Protein AF-A0AAV9XDP7-F1 (afdb_monomer_lite)

Secondary structure (DSSP, 8-state):
------S--------EEEEE-SS-EEEEETTEEEEEE-SS---S-------------TTTT--S-SS-----------------HHHHHHHHHHHHHT--------PPPS--

Foldseek 3Di:
DPDPPDPDDDDPPWDWDWDADPAWIWIDTPLHTDDIDGPPGDDDDDDDDDDDDAPCDCVPRVDDDPDDDDDDDPDDDDDDPDPDPVVVVVVVVCVVVVPPPDPDPPPPPPHD

Structure (mmCIF, N/CA/C/O backbone):
data_AF-A0AAV9XDP7-F1
#
_entry.id   AF-A0AAV9XDP7-F1
#
loop_
_atom_site.group_PDB
_atom_site.id
_atom_site.type_symbol
_atom_site.label_atom_id
_atom_site.label_alt_id
_atom_site.label_comp_id
_atom_site.label_asym_id
_atom_site.label_entity_id
_atom_site.label_seq_id
_atom_site.pdbx_PDB_ins_code
_atom_site.Cartn_x
_atom_site.Cartn_y
_atom_site.Cartn_z
_atom_site.occupancy
_atom_site.B_iso_or_equiv
_atom_site.auth_seq_id
_atom_site.auth_comp_id
_atom_site.auth_asym_id
_atom_site.auth_atom_id
_atom_site.pdbx_PDB_model_num
ATOM 1 N N . MET A 1 1 ? 25.929 -25.929 -5.403 1.00 34.28 1 MET A N 1
ATOM 2 C CA . MET A 1 1 ? 26.406 -24.902 -4.448 1.00 34.28 1 MET A CA 1
ATOM 3 C C .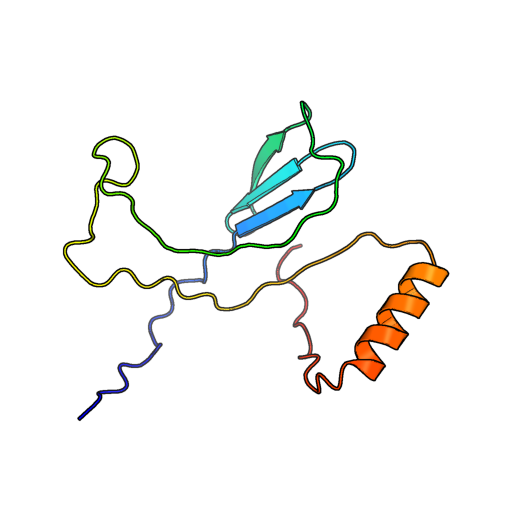 MET A 1 1 ? 25.539 -23.660 -4.583 1.00 34.28 1 MET A C 1
ATOM 5 O O . MET A 1 1 ? 25.816 -22.816 -5.425 1.00 34.28 1 MET A O 1
ATOM 9 N N . LEU A 1 2 ? 24.473 -23.561 -3.792 1.00 33.91 2 LEU A N 1
ATOM 10 C CA . LEU A 1 2 ? 23.707 -22.323 -3.657 1.00 33.91 2 LEU A CA 1
ATOM 11 C C . LEU A 1 2 ? 24.490 -21.432 -2.688 1.00 33.91 2 LEU A C 1
ATOM 13 O O . LEU A 1 2 ? 24.575 -21.736 -1.500 1.00 33.91 2 LEU A O 1
ATOM 17 N N . ARG A 1 3 ? 25.161 -20.392 -3.194 1.00 42.81 3 ARG A N 1
ATOM 18 C CA . ARG A 1 3 ? 25.808 -19.413 -2.315 1.00 42.81 3 ARG A CA 1
ATOM 19 C C . ARG A 1 3 ? 24.721 -18.536 -1.706 1.00 42.81 3 ARG A C 1
ATOM 21 O O . ARG A 1 3 ? 24.140 -17.710 -2.404 1.00 42.81 3 ARG A O 1
ATOM 28 N N . ASN A 1 4 ? 24.514 -18.711 -0.403 1.00 44.09 4 ASN A N 1
ATOM 29 C CA . ASN A 1 4 ? 23.957 -17.714 0.506 1.00 44.09 4 ASN A CA 1
ATOM 30 C C . ASN A 1 4 ? 24.750 -16.411 0.341 1.00 44.09 4 ASN A C 1
ATOM 32 O O . ASN A 1 4 ? 25.776 -16.200 0.990 1.00 44.09 4 ASN A O 1
ATOM 36 N N . ARG A 1 5 ? 24.312 -15.544 -0.573 1.00 46.81 5 ARG A N 1
ATOM 37 C CA . ARG A 1 5 ? 24.834 -14.186 -0.673 1.00 46.81 5 ARG A CA 1
ATOM 38 C C . ARG A 1 5 ? 24.046 -13.346 0.326 1.00 46.81 5 ARG A C 1
ATOM 40 O O . ARG A 1 5 ? 22.987 -12.827 0.014 1.00 46.81 5 ARG A O 1
ATOM 47 N N . GLN A 1 6 ? 24.545 -13.384 1.558 1.00 40.81 6 GLN A N 1
ATOM 48 C CA . GLN A 1 6 ? 24.503 -12.325 2.564 1.00 40.81 6 GLN A CA 1
ATOM 49 C C . GLN A 1 6 ? 23.566 -11.158 2.207 1.00 40.81 6 GLN A C 1
ATOM 51 O O . GLN A 1 6 ? 23.897 -10.312 1.378 1.00 40.81 6 GLN A O 1
ATOM 56 N N . LEU A 1 7 ? 22.416 -11.109 2.883 1.00 47.62 7 LEU A N 1
ATOM 57 C CA . LEU A 1 7 ? 21.548 -9.935 3.017 1.00 47.62 7 LEU A CA 1
ATOM 58 C C . LEU A 1 7 ? 22.239 -8.849 3.868 1.00 47.62 7 LEU A C 1
ATOM 60 O O . LEU A 1 7 ? 21.677 -8.361 4.843 1.00 47.62 7 LEU A O 1
ATOM 64 N N . GLU A 1 8 ? 23.478 -8.492 3.538 1.00 49.94 8 GLU A N 1
ATOM 65 C CA . GLU A 1 8 ? 24.233 -7.471 4.257 1.00 49.94 8 GLU A CA 1
ATOM 66 C C . GLU A 1 8 ? 24.794 -6.443 3.280 1.00 49.94 8 GLU A C 1
ATOM 68 O O . GLU A 1 8 ? 25.871 -6.579 2.706 1.00 49.94 8 GLU A O 1
ATOM 73 N N . SER A 1 9 ? 24.025 -5.374 3.116 1.00 42.78 9 SER A N 1
ATOM 74 C CA . SER A 1 9 ? 24.543 -4.034 2.882 1.00 42.78 9 SER A CA 1
ATOM 75 C C . SER A 1 9 ? 23.491 -3.056 3.393 1.00 42.78 9 SER A C 1
ATOM 77 O O . SER A 1 9 ? 22.358 -3.024 2.917 1.00 42.78 9 SER A O 1
ATOM 79 N N . HIS A 1 10 ? 23.857 -2.338 4.449 1.00 46.44 10 HIS A N 1
ATOM 80 C CA . HIS A 1 10 ? 23.083 -1.293 5.104 1.00 46.44 10 HIS A CA 1
ATOM 81 C C . HIS A 1 10 ? 22.781 -0.133 4.135 1.00 46.44 10 HIS A C 1
ATOM 83 O O . HIS A 1 10 ? 23.430 0.909 4.175 1.00 46.44 10 HIS A O 1
ATOM 89 N N . SER A 1 11 ? 21.767 -0.273 3.287 1.00 50.78 11 SER A N 1
ATOM 90 C CA . SER A 1 11 ? 20.965 0.886 2.894 1.00 50.78 11 SER A CA 1
ATOM 91 C C . SER A 1 11 ? 19.901 1.088 3.976 1.00 50.78 11 SER A C 1
ATOM 93 O O . SER A 1 11 ? 19.327 0.088 4.426 1.00 50.78 11 SER A O 1
ATOM 95 N N . PRO A 1 12 ? 19.634 2.321 4.450 1.00 60.00 12 PRO A N 1
ATOM 96 C CA . PRO A 1 12 ? 18.453 2.540 5.273 1.00 60.00 12 PRO A CA 1
ATOM 97 C C . PRO A 1 12 ? 17.260 1.993 4.489 1.00 60.00 12 PRO A C 1
ATOM 99 O O . PRO A 1 12 ? 17.106 2.279 3.302 1.00 60.00 12 PRO A O 1
ATOM 102 N N . ALA A 1 13 ? 16.486 1.110 5.118 1.00 67.44 13 ALA A N 1
ATOM 103 C CA . ALA A 1 13 ? 15.276 0.606 4.497 1.00 67.44 13 ALA A CA 1
ATOM 104 C C . ALA A 1 13 ? 14.381 1.818 4.221 1.00 67.44 13 ALA A C 1
ATOM 106 O O . ALA A 1 13 ? 13.950 2.468 5.171 1.00 67.44 13 ALA A O 1
ATOM 107 N N . CYS A 1 14 ? 14.163 2.125 2.940 1.00 81.88 14 CYS A N 1
ATOM 108 C CA . CYS A 1 14 ? 13.215 3.150 2.530 1.00 81.88 14 CYS A CA 1
ATOM 109 C C . CYS A 1 14 ? 11.836 2.740 3.048 1.00 81.88 14 CYS A C 1
ATOM 111 O O . CYS A 1 14 ? 11.382 1.617 2.797 1.00 81.88 14 CYS A O 1
ATOM 113 N N . SER A 1 15 ? 11.205 3.617 3.819 1.00 88.31 15 SER A N 1
ATOM 114 C CA . SER A 1 15 ? 9.865 3.391 4.349 1.00 88.31 15 SER A CA 1
ATOM 115 C C . SER A 1 15 ? 8.845 4.146 3.512 1.00 88.31 15 SER A C 1
ATOM 117 O O . SER A 1 15 ? 8.944 5.355 3.305 1.00 88.31 15 SER A O 1
ATOM 119 N N . LEU A 1 16 ? 7.852 3.407 3.030 1.00 91.62 16 LEU A N 1
ATOM 120 C CA . LEU A 1 16 ? 6.700 3.946 2.327 1.00 91.62 16 LEU A CA 1
ATOM 121 C C . LEU A 1 16 ? 5.485 3.735 3.217 1.00 91.62 16 LEU A C 1
ATOM 123 O O . LEU A 1 16 ? 5.190 2.608 3.616 1.00 91.62 16 LEU A O 1
ATOM 127 N N . ARG A 1 17 ? 4.792 4.824 3.532 1.00 93.00 17 ARG A N 1
ATOM 128 C CA . ARG A 1 17 ? 3.573 4.803 4.341 1.00 93.00 17 ARG A CA 1
ATOM 129 C C . ARG A 1 17 ? 2.495 5.607 3.639 1.00 93.00 17 ARG A C 1
ATOM 131 O O . ARG A 1 17 ? 2.777 6.645 3.040 1.00 93.00 17 ARG A O 1
ATOM 138 N N . PHE A 1 18 ? 1.261 5.142 3.758 1.00 93.62 18 PHE A N 1
ATOM 139 C CA . PHE A 1 18 ? 0.093 5.954 3.475 1.00 93.62 18 PHE A CA 1
ATOM 140 C C . PHE A 1 18 ? -0.868 5.901 4.661 1.00 93.62 18 PHE A C 1
ATOM 142 O O . PHE A 1 18 ? -1.078 4.838 5.242 1.00 93.62 18 PHE A O 1
ATOM 149 N N . ASP A 1 19 ? -1.440 7.050 4.996 1.00 93.50 19 ASP A N 1
ATOM 150 C CA . ASP A 1 19 ? -2.535 7.170 5.951 1.00 93.50 19 ASP A CA 1
ATOM 151 C C . ASP A 1 19 ? -3.818 7.384 5.164 1.00 93.50 19 ASP A C 1
ATOM 153 O O . ASP A 1 19 ? -3.863 8.254 4.295 1.00 93.50 19 ASP A O 1
ATOM 157 N N . TRP A 1 20 ? -4.849 6.600 5.463 1.00 92.75 20 TRP A N 1
ATOM 158 C CA . TRP A 1 20 ? -6.153 6.686 4.815 1.00 92.75 20 TRP A CA 1
ATOM 159 C C . TRP A 1 20 ? -7.236 6.933 5.864 1.00 92.75 20 TRP A C 1
ATOM 161 O O . TRP A 1 20 ? -7.420 6.136 6.784 1.00 92.75 20 TRP A O 1
ATOM 171 N N . SER A 1 21 ? -7.938 8.056 5.717 1.00 91.31 21 SER A N 1
ATOM 172 C CA . SER A 1 21 ? -9.115 8.418 6.503 1.00 91.31 21 SER A CA 1
ATOM 173 C C . SER A 1 21 ? -10.291 8.789 5.595 1.00 91.31 21 SER A C 1
ATOM 175 O O . SER A 1 21 ? -10.175 8.854 4.371 1.00 91.31 21 SER A O 1
ATOM 177 N N . ASP A 1 22 ? -11.429 9.085 6.217 1.00 91.25 22 ASP A N 1
ATOM 178 C CA . ASP A 1 22 ? -12.631 9.633 5.575 1.00 91.25 22 ASP A CA 1
ATOM 179 C C . ASP A 1 22 ? -12.420 10.987 4.871 1.00 91.25 22 ASP A C 1
ATOM 181 O O . ASP A 1 22 ? -13.214 11.394 4.026 1.00 91.25 22 ASP A O 1
ATOM 185 N N . SER A 1 23 ? -11.350 11.691 5.227 1.00 94.25 23 SER A N 1
ATOM 186 C CA . SER A 1 23 ? -11.115 13.095 4.898 1.00 94.25 23 SER A CA 1
ATOM 187 C C . SER A 1 23 ? -9.891 13.298 4.017 1.00 94.25 23 SER A C 1
ATOM 189 O O . SER A 1 23 ? -9.814 14.303 3.305 1.00 94.25 23 SER A O 1
ATOM 191 N N . ASN A 1 24 ? -8.919 12.382 4.049 1.00 95.06 24 ASN A N 1
ATOM 192 C CA . ASN A 1 24 ? -7.751 12.442 3.181 1.00 95.06 24 ASN A CA 1
ATOM 193 C C . ASN A 1 24 ? -7.019 11.100 3.048 1.00 95.06 24 ASN A C 1
ATOM 195 O O . ASN A 1 24 ? -7.155 10.199 3.872 1.00 95.06 24 ASN A O 1
ATOM 199 N N . VAL A 1 25 ? -6.180 11.024 2.014 1.00 95.50 25 VAL A N 1
ATOM 200 C CA . VAL A 1 25 ? -5.077 10.063 1.929 1.00 95.50 25 VAL A CA 1
ATOM 201 C C . VAL A 1 25 ? -3.763 10.835 1.889 1.00 95.50 25 VAL A C 1
ATOM 203 O O . VAL A 1 25 ? -3.590 11.695 1.021 1.00 95.50 25 VAL A O 1
ATOM 206 N N . LYS A 1 26 ? -2.840 10.536 2.806 1.00 95.31 26 LYS A N 1
ATOM 207 C CA . LYS A 1 26 ? -1.509 11.163 2.892 1.00 95.31 26 LYS A CA 1
ATOM 208 C C . LYS A 1 26 ? -0.422 10.135 2.669 1.00 95.31 26 LYS A C 1
ATOM 210 O O . LYS A 1 26 ? -0.482 9.057 3.246 1.00 95.31 26 LYS A O 1
ATOM 215 N N . TYR A 1 27 ? 0.585 10.491 1.887 1.00 94.75 27 TYR A N 1
ATOM 216 C CA . TYR A 1 27 ? 1.732 9.637 1.606 1.00 94.75 27 TYR A CA 1
ATOM 217 C C . TYR A 1 27 ? 2.989 10.175 2.278 1.00 94.75 27 TYR A C 1
ATOM 219 O O . TYR A 1 27 ? 3.173 11.389 2.410 1.00 94.75 27 TYR A O 1
ATOM 227 N N . TYR A 1 28 ? 3.862 9.253 2.668 1.00 92.19 28 TYR A N 1
ATOM 228 C CA . TYR A 1 28 ? 5.121 9.538 3.336 1.00 92.19 28 TYR A CA 1
ATOM 229 C C . TYR A 1 28 ? 6.233 8.693 2.725 1.00 92.19 28 TYR A C 1
ATOM 231 O O . TYR A 1 28 ? 6.039 7.505 2.445 1.00 92.19 28 TYR A O 1
ATOM 239 N N . VAL A 1 29 ? 7.400 9.308 2.562 1.00 91.00 29 VAL A N 1
ATOM 240 C CA . VAL A 1 29 ? 8.650 8.628 2.213 1.00 91.00 29 VAL A CA 1
ATOM 241 C C . VAL A 1 29 ? 9.633 8.926 3.330 1.00 91.00 29 VAL A C 1
ATOM 243 O O . VAL A 1 29 ? 9.882 10.091 3.633 1.00 91.00 29 VAL A O 1
ATOM 246 N N . ASP A 1 30 ? 10.134 7.885 3.988 1.00 89.88 30 ASP A N 1
ATOM 247 C CA . ASP A 1 30 ? 11.064 8.022 5.116 1.00 89.88 30 ASP A CA 1
ATOM 248 C C . ASP A 1 30 ? 10.532 8.921 6.242 1.00 89.88 30 ASP A C 1
ATOM 250 O O . ASP A 1 30 ? 11.255 9.706 6.848 1.00 89.88 30 ASP A O 1
ATOM 254 N N . GLY A 1 31 ? 9.226 8.808 6.507 1.00 85.44 31 GLY A N 1
ATOM 255 C CA . GLY A 1 31 ? 8.512 9.600 7.513 1.00 85.44 31 GLY A CA 1
ATOM 256 C C . GLY A 1 31 ? 8.196 11.039 7.088 1.00 85.44 31 GLY A C 1
ATOM 257 O O . GLY A 1 31 ? 7.403 11.705 7.749 1.00 85.44 31 GLY A O 1
ATOM 258 N N . VAL A 1 32 ? 8.739 11.517 5.967 1.00 88.44 32 VAL A N 1
ATOM 259 C CA . VAL A 1 32 ? 8.492 12.872 5.460 1.00 88.44 32 VAL A CA 1
ATOM 260 C C . VAL A 1 32 ? 7.242 12.878 4.585 1.00 88.44 32 VAL A C 1
ATOM 262 O O . VAL A 1 32 ? 7.132 12.104 3.633 1.00 88.44 32 VAL A O 1
ATOM 265 N N . GLY A 1 33 ? 6.291 13.760 4.905 1.00 86.88 33 GLY A N 1
ATOM 266 C CA . GLY A 1 33 ? 5.062 13.922 4.128 1.00 86.88 33 GLY A CA 1
ATOM 267 C C . GLY A 1 33 ? 5.360 14.371 2.698 1.00 86.88 33 GLY A C 1
ATOM 268 O O . GLY A 1 33 ? 6.046 15.373 2.497 1.00 86.88 33 GLY A O 1
ATOM 269 N N . SER A 1 34 ? 4.845 13.632 1.714 1.00 83.19 34 SER A N 1
ATOM 270 C CA . SER A 1 34 ? 5.115 13.877 0.293 1.00 83.19 34 SER A CA 1
ATOM 271 C C . SER A 1 34 ? 3.930 14.510 -0.436 1.00 83.19 34 SER A C 1
ATOM 273 O O . SER A 1 34 ? 4.092 15.522 -1.114 1.00 83.19 34 SER A O 1
ATOM 275 N N . ILE A 1 35 ? 2.728 13.942 -0.298 1.00 91.31 35 ILE A N 1
ATOM 276 C CA . ILE A 1 35 ? 1.521 14.402 -0.999 1.00 91.31 35 ILE A CA 1
ATOM 277 C C . ILE A 1 35 ? 0.246 14.005 -0.244 1.00 91.31 35 ILE A C 1
ATOM 279 O O . ILE A 1 35 ? 0.215 12.992 0.455 1.00 91.31 35 ILE A O 1
ATOM 283 N N . SER A 1 36 ? -0.812 14.810 -0.389 1.00 95.19 36 SER A N 1
ATOM 284 C CA . SER A 1 36 ? -2.126 14.588 0.224 1.00 95.19 36 SER A CA 1
ATOM 285 C C . SER A 1 36 ? -3.243 14.731 -0.808 1.00 95.19 36 SER A C 1
ATOM 287 O O . SER A 1 36 ? -3.255 15.690 -1.580 1.00 95.19 36 SER A O 1
ATOM 289 N N . TYR A 1 37 ? -4.223 13.831 -0.758 1.00 96.56 37 TYR A N 1
ATOM 290 C CA . TYR A 1 37 ? -5.425 13.857 -1.593 1.00 96.56 37 TYR A CA 1
ATOM 291 C C . TYR A 1 37 ? -6.681 13.973 -0.734 1.00 96.56 37 TYR A C 1
ATOM 293 O O . TYR A 1 37 ? -6.763 13.362 0.326 1.00 96.56 37 TYR A O 1
ATOM 301 N N . THR A 1 38 ? -7.661 14.748 -1.201 1.00 97.25 38 THR A N 1
ATOM 302 C CA . THR A 1 38 ? -8.940 15.005 -0.503 1.00 97.25 38 THR A CA 1
ATOM 303 C C . THR A 1 38 ? -10.168 14.785 -1.390 1.00 97.25 38 THR A C 1
ATOM 305 O O . THR A 1 38 ? -11.295 15.022 -0.968 1.00 97.25 38 THR A O 1
ATOM 308 N N . LYS A 1 39 ? -9.976 14.352 -2.641 1.00 96.56 39 LYS A N 1
ATOM 309 C CA . LYS A 1 39 ? -11.048 14.125 -3.621 1.00 96.56 39 LYS A CA 1
ATOM 310 C C . LYS A 1 39 ? -11.077 12.659 -4.032 1.00 96.56 39 LYS A C 1
ATOM 312 O O . LYS A 1 39 ? -10.018 12.052 -4.151 1.00 96.56 39 LYS A O 1
ATOM 317 N N . ASN A 1 40 ? -12.277 12.138 -4.305 1.00 94.94 40 ASN A N 1
ATOM 318 C CA . ASN A 1 40 ? -12.512 10.758 -4.752 1.00 94.94 40 ASN A CA 1
ATOM 319 C C . ASN A 1 40 ? -11.862 9.710 -3.831 1.00 94.94 40 ASN A C 1
ATOM 321 O O . ASN A 1 40 ? -11.211 8.778 -4.298 1.00 94.94 40 ASN A O 1
ATOM 325 N N . LEU A 1 41 ? -12.004 9.900 -2.517 1.00 95.38 41 LEU A N 1
ATOM 326 C CA . LEU A 1 41 ? -11.426 8.999 -1.526 1.00 95.38 41 LEU A CA 1
ATOM 327 C C . LEU A 1 41 ? -12.132 7.634 -1.575 1.00 95.38 41 LEU A C 1
ATOM 329 O O . LEU A 1 41 ? -13.364 7.601 -1.654 1.00 95.38 41 LEU A O 1
ATOM 333 N N . PRO A 1 42 ? -11.391 6.513 -1.513 1.00 91.88 42 PRO A N 1
ATOM 334 C CA . PRO A 1 42 ? -11.995 5.195 -1.368 1.00 91.88 42 PRO A CA 1
ATOM 335 C C . PRO A 1 42 ? -12.817 5.109 -0.076 1.00 91.88 42 PRO A C 1
ATOM 337 O O . PRO A 1 42 ? -12.410 5.641 0.956 1.00 91.88 42 PRO A O 1
ATOM 340 N N . THR A 1 43 ? -13.955 4.416 -0.129 1.00 91.06 43 THR A N 1
ATOM 341 C CA . THR A 1 43 ? -14.862 4.222 1.021 1.00 91.06 43 THR A CA 1
ATOM 342 C C . THR A 1 43 ? -15.051 2.756 1.407 1.00 91.06 43 THR A C 1
ATOM 344 O O . THR A 1 43 ? -15.528 2.468 2.500 1.00 91.06 43 THR A O 1
ATOM 347 N N . ALA A 1 44 ? -14.682 1.821 0.530 1.00 90.75 44 ALA A N 1
ATOM 348 C CA . ALA A 1 44 ? -14.813 0.390 0.769 1.00 90.75 44 ALA A CA 1
ATOM 349 C C . ALA A 1 44 ? -13.490 -0.208 1.256 1.00 90.75 44 ALA A C 1
ATOM 351 O O . ALA A 1 44 ? -12.430 0.112 0.719 1.00 90.75 44 ALA A O 1
ATOM 352 N N . ALA A 1 45 ? -13.562 -1.112 2.236 1.00 85.12 45 ALA A N 1
ATOM 353 C CA . ALA A 1 45 ? -12.413 -1.891 2.684 1.00 85.12 45 ALA A CA 1
ATOM 354 C C . ALA A 1 45 ? -11.855 -2.775 1.552 1.00 85.12 45 ALA A C 1
ATOM 356 O O . ALA A 1 45 ? -12.593 -3.224 0.673 1.00 85.12 45 ALA A O 1
ATOM 357 N N . GLY A 1 46 ? -10.550 -3.051 1.594 1.00 86.25 46 GLY A N 1
ATOM 358 C CA . GLY A 1 46 ? -9.860 -3.855 0.587 1.00 86.25 46 GLY A CA 1
ATOM 359 C C . GLY A 1 46 ? -8.690 -4.646 1.163 1.00 86.25 46 GLY A C 1
ATOM 360 O O . GLY A 1 46 ? -8.328 -4.501 2.330 1.00 86.25 46 GLY A O 1
ATOM 361 N N . SER A 1 47 ? -8.101 -5.503 0.333 1.00 87.88 47 SER A N 1
ATOM 362 C CA . SER A 1 47 ? -6.912 -6.283 0.685 1.00 87.88 47 SER A CA 1
ATOM 363 C C . SER A 1 47 ? -5.630 -5.522 0.348 1.00 87.88 47 SER A C 1
ATOM 365 O O . SER A 1 47 ? -5.578 -4.783 -0.634 1.00 87.88 47 SER A O 1
ATOM 367 N N . ILE A 1 48 ? -4.569 -5.753 1.124 1.00 88.00 48 ILE A N 1
ATOM 368 C CA . ILE A 1 48 ? -3.228 -5.274 0.774 1.00 88.00 48 ILE A CA 1
ATOM 369 C C . ILE A 1 48 ? -2.596 -6.228 -0.236 1.00 88.00 48 ILE A C 1
ATOM 371 O O . ILE A 1 48 ? -2.531 -7.435 -0.009 1.00 88.00 48 ILE A O 1
ATOM 375 N N . LEU A 1 49 ? -2.101 -5.666 -1.337 1.00 93.12 49 LEU A N 1
ATOM 376 C CA . LEU A 1 49 ? -1.379 -6.376 -2.385 1.00 93.12 49 LEU A CA 1
ATOM 377 C C . LEU A 1 49 ? 0.009 -5.750 -2.545 1.00 93.12 49 LEU A C 1
ATOM 379 O O . LEU A 1 49 ? 0.126 -4.545 -2.749 1.00 93.12 49 LEU A O 1
ATOM 383 N N . ILE A 1 50 ? 1.053 -6.576 -2.498 1.00 92.94 50 ILE A N 1
ATOM 384 C CA . ILE A 1 50 ? 2.425 -6.176 -2.821 1.00 92.94 50 ILE A CA 1
ATOM 385 C C . ILE A 1 50 ? 2.910 -7.099 -3.932 1.00 92.94 50 ILE A C 1
ATOM 387 O O . ILE A 1 50 ? 2.907 -8.320 -3.773 1.00 92.94 50 ILE A O 1
ATOM 391 N N . ASN A 1 51 ? 3.302 -6.529 -5.068 1.00 92.75 51 ASN A N 1
ATOM 392 C CA . ASN A 1 51 ? 3.766 -7.285 -6.223 1.00 92.75 51 ASN A CA 1
ATOM 393 C C . ASN A 1 51 ? 4.959 -6.601 -6.906 1.00 92.75 51 ASN A C 1
ATOM 395 O O . ASN A 1 51 ? 5.227 -5.419 -6.709 1.00 92.75 51 ASN A O 1
ATOM 399 N N . ASN A 1 52 ? 5.687 -7.379 -7.704 1.00 90.56 52 ASN A N 1
ATOM 400 C CA . ASN A 1 52 ? 6.743 -6.905 -8.592 1.00 90.56 52 ASN A CA 1
ATOM 401 C C . ASN A 1 52 ? 6.537 -7.593 -9.942 1.00 90.56 52 ASN A C 1
ATOM 403 O O . ASN A 1 52 ? 6.672 -8.812 -10.039 1.00 90.56 52 ASN A O 1
ATOM 407 N N . TRP A 1 53 ? 6.133 -6.836 -10.956 1.00 89.38 53 TRP A N 1
ATOM 408 C CA . TRP A 1 53 ? 5.815 -7.358 -12.283 1.00 89.38 53 TRP A CA 1
ATOM 409 C C . TRP A 1 53 ? 6.157 -6.323 -13.353 1.00 89.38 53 TRP A C 1
ATOM 411 O O . TRP A 1 53 ? 6.298 -5.134 -13.079 1.00 89.38 53 TRP A O 1
ATOM 421 N N . SER A 1 54 ? 6.279 -6.789 -14.590 1.00 88.38 54 SER A N 1
ATOM 422 C CA . SER A 1 54 ? 6.431 -5.952 -15.774 1.00 88.38 54 SER A CA 1
ATOM 423 C C . SER A 1 54 ? 5.571 -6.543 -16.887 1.00 88.38 54 SER A C 1
ATOM 425 O O . SER A 1 54 ? 5.486 -7.763 -17.016 1.00 88.38 54 SER A O 1
ATOM 427 N N . ASN A 1 55 ? 4.907 -5.689 -17.664 1.00 89.00 55 ASN A N 1
ATOM 428 C CA . ASN A 1 55 ? 4.132 -6.079 -18.846 1.00 89.00 55 ASN A CA 1
ATOM 429 C C . ASN A 1 55 ? 4.870 -5.828 -20.169 1.00 89.00 55 ASN A C 1
ATOM 431 O O . ASN A 1 55 ? 4.290 -6.077 -21.220 1.00 89.00 55 ASN A O 1
ATOM 435 N N . GLY A 1 56 ? 6.114 -5.335 -20.149 1.00 85.69 56 GLY A N 1
ATOM 436 C CA . GLY A 1 56 ? 6.884 -5.119 -21.380 1.00 85.69 56 GLY A CA 1
ATOM 437 C C . GLY A 1 56 ? 6.594 -3.811 -22.123 1.00 85.69 56 GLY A C 1
ATOM 438 O O . GLY A 1 56 ? 7.297 -3.506 -23.080 1.00 85.69 56 GLY A O 1
ATOM 439 N N . ASP A 1 57 ? 5.595 -3.025 -21.709 1.00 90.19 57 ASP A N 1
ATOM 440 C CA . ASP A 1 57 ? 5.224 -1.789 -22.409 1.00 90.19 57 ASP A CA 1
ATOM 441 C C . ASP A 1 57 ? 6.287 -0.696 -22.235 1.00 90.19 57 ASP A C 1
ATOM 443 O O . ASP A 1 57 ? 6.583 -0.295 -21.110 1.00 90.19 57 ASP A O 1
ATOM 447 N N . ILE A 1 58 ? 6.831 -0.183 -23.342 1.00 88.69 58 ILE A N 1
ATOM 448 C CA . ILE A 1 58 ? 7.981 0.738 -23.347 1.00 88.69 58 ILE A CA 1
ATOM 449 C C . ILE A 1 58 ? 7.721 2.095 -22.676 1.00 88.69 58 ILE A C 1
ATOM 451 O O . ILE A 1 58 ? 8.679 2.766 -22.297 1.00 88.69 58 ILE A O 1
ATOM 455 N N . TYR A 1 59 ? 6.460 2.501 -22.524 1.00 91.06 59 TYR A N 1
ATOM 456 C CA . TYR A 1 59 ? 6.072 3.768 -21.899 1.00 91.06 59 TYR A CA 1
ATOM 457 C C . TYR A 1 59 ? 5.577 3.592 -20.461 1.00 91.06 59 TYR A C 1
ATOM 459 O O . TYR A 1 59 ? 5.294 4.584 -19.788 1.00 91.06 59 TYR A O 1
ATOM 467 N N . TRP A 1 60 ? 5.488 2.348 -19.982 1.00 87.44 60 TRP A N 1
ATOM 468 C CA . TRP A 1 60 ? 5.015 2.026 -18.640 1.00 87.44 60 TRP A CA 1
ATOM 469 C C . TRP A 1 60 ? 6.027 1.212 -17.831 1.00 87.44 60 TRP A C 1
ATOM 471 O O . TRP A 1 60 ? 6.633 1.736 -16.901 1.00 87.44 60 TRP A O 1
ATOM 481 N N . SER A 1 61 ? 6.218 -0.071 -18.164 1.00 87.75 61 SER A N 1
ATOM 482 C CA . SER A 1 61 ? 7.076 -0.982 -17.382 1.00 87.75 61 SER A CA 1
ATOM 483 C C . SER A 1 61 ? 8.354 -1.427 -18.098 1.00 87.75 61 SER A C 1
ATOM 485 O O . SER A 1 61 ? 9.172 -2.119 -17.491 1.00 87.75 61 SER A O 1
ATOM 487 N N . ALA A 1 62 ? 8.498 -1.065 -19.375 1.00 84.00 62 ALA A N 1
ATOM 488 C CA . ALA A 1 62 ? 9.655 -1.218 -20.259 1.00 84.00 62 ALA A CA 1
ATOM 489 C C . ALA A 1 62 ? 10.327 -2.604 -20.265 1.00 84.00 62 ALA A C 1
ATOM 491 O O . ALA A 1 62 ? 11.536 -2.713 -20.443 1.00 84.00 62 ALA A O 1
ATOM 492 N N . GLY A 1 63 ? 9.555 -3.659 -20.011 1.00 71.94 63 GLY A N 1
ATOM 493 C CA . GLY A 1 63 ? 10.084 -4.978 -19.661 1.00 71.94 63 GLY A CA 1
ATOM 494 C C . GLY A 1 63 ? 10.822 -5.762 -20.751 1.00 71.94 63 GLY A C 1
ATOM 495 O O . GLY A 1 63 ? 11.010 -5.283 -21.865 1.00 71.94 63 GLY A O 1
ATOM 496 N N . PRO A 1 64 ? 11.141 -7.038 -20.447 1.00 79.44 64 PRO A N 1
ATOM 497 C CA . PRO A 1 64 ? 11.401 -7.560 -19.104 1.00 79.44 64 PRO A CA 1
ATOM 498 C C . PRO A 1 64 ? 12.781 -7.09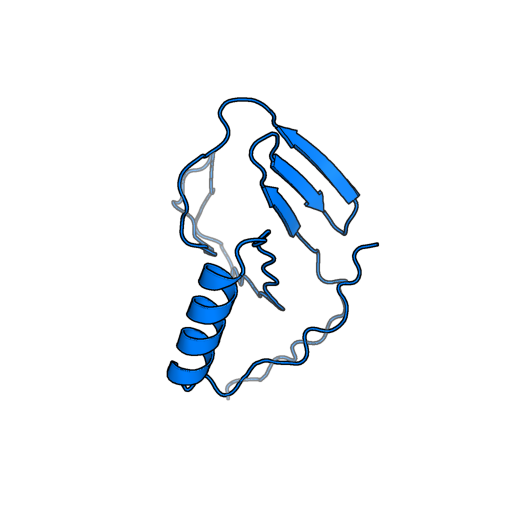7 -18.588 1.00 79.44 64 PRO A C 1
ATOM 500 O O . PRO A 1 64 ? 13.642 -6.713 -19.382 1.00 79.44 64 PRO A O 1
ATOM 503 N N . PRO A 1 65 ? 13.033 -7.145 -17.266 1.00 83.69 65 PRO A N 1
ATOM 504 C CA . PRO A 1 65 ? 14.344 -6.821 -16.713 1.00 83.69 65 PRO A CA 1
ATOM 505 C C . PRO A 1 65 ? 15.454 -7.655 -17.372 1.00 83.69 65 PRO A C 1
ATOM 507 O O . PRO A 1 65 ? 15.357 -8.877 -17.444 1.00 83.69 65 PRO A O 1
ATOM 510 N N . LEU A 1 66 ? 16.545 -7.011 -17.801 1.00 88.25 66 LEU A N 1
ATOM 511 C CA . LEU A 1 66 ? 17.721 -7.705 -18.361 1.00 88.25 66 LEU A CA 1
ATOM 512 C C . LEU A 1 66 ? 18.527 -8.484 -17.300 1.00 88.25 66 LEU A C 1
ATOM 514 O O . LEU A 1 66 ? 19.495 -9.169 -17.626 1.00 88.25 66 LEU A O 1
ATOM 518 N N . LYS A 1 67 ? 18.179 -8.310 -16.022 1.00 89.06 67 LYS A N 1
ATOM 519 C CA . LYS A 1 67 ? 18.811 -8.898 -14.835 1.00 89.06 67 LYS A CA 1
ATOM 520 C C . LYS A 1 67 ? 17.743 -9.139 -13.771 1.00 89.06 67 LYS A C 1
ATOM 522 O O . LYS A 1 67 ? 16.652 -8.583 -13.868 1.00 89.06 67 LYS A O 1
ATOM 527 N N . ASP A 1 68 ? 18.085 -9.893 -12.732 1.00 88.44 68 ASP A N 1
ATOM 528 C CA . ASP A 1 68 ? 17.191 -10.157 -11.604 1.00 88.44 68 ASP A CA 1
ATOM 529 C C . ASP A 1 68 ? 16.607 -8.863 -11.012 1.00 88.44 68 ASP A C 1
ATOM 531 O O . ASP A 1 68 ? 17.334 -7.946 -10.625 1.00 88.44 68 ASP A O 1
ATOM 535 N N . SER A 1 69 ? 15.277 -8.820 -10.923 1.00 88.06 69 SER A N 1
ATOM 536 C CA . SER A 1 69 ? 14.512 -7.765 -10.256 1.00 88.06 69 SER A CA 1
ATOM 537 C C . SER A 1 69 ? 13.897 -8.347 -8.987 1.00 88.06 69 SER A C 1
ATOM 539 O O . SER A 1 69 ? 12.887 -9.051 -9.037 1.00 88.06 69 SER A O 1
ATOM 541 N N . ILE A 1 70 ? 14.540 -8.103 -7.845 1.00 89.12 70 ILE A N 1
ATOM 542 C CA . ILE A 1 70 ? 14.122 -8.646 -6.548 1.00 89.12 70 ILE A CA 1
ATOM 543 C C . ILE A 1 70 ? 13.499 -7.526 -5.713 1.00 89.12 70 ILE A C 1
ATOM 545 O O . ILE A 1 70 ? 14.173 -6.558 -5.366 1.00 89.12 70 ILE A O 1
ATOM 549 N N . LEU A 1 71 ? 12.223 -7.690 -5.351 1.00 88.81 71 LEU A N 1
ATOM 550 C CA . LEU A 1 71 ? 11.558 -6.875 -4.336 1.00 88.81 71 LEU A CA 1
ATOM 551 C C . LEU A 1 71 ? 11.715 -7.553 -2.971 1.00 88.81 71 LEU A C 1
ATOM 553 O O . LEU A 1 71 ? 11.128 -8.605 -2.726 1.00 88.81 71 LEU A O 1
ATOM 557 N N . SER A 1 72 ? 12.489 -6.934 -2.082 1.00 89.38 72 SER A N 1
ATOM 558 C CA . SER A 1 72 ? 12.693 -7.405 -0.708 1.00 89.38 72 SER A CA 1
ATOM 559 C C . SER A 1 72 ? 11.917 -6.530 0.269 1.00 89.38 72 SER A C 1
ATOM 561 O O . SER A 1 72 ? 12.214 -5.346 0.413 1.00 89.38 72 SER A O 1
ATOM 563 N N . VAL A 1 73 ? 10.948 -7.11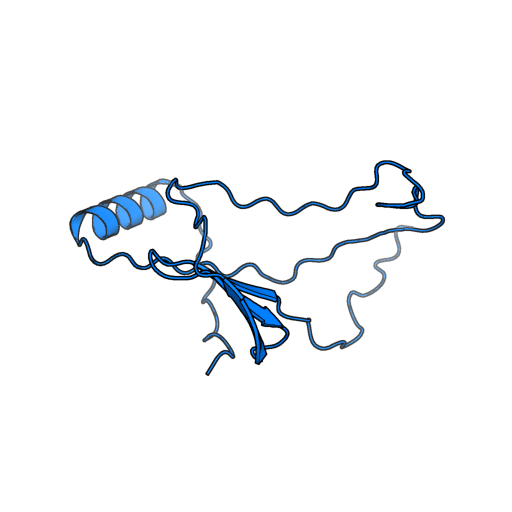6 0.973 1.00 86.62 73 VAL A N 1
ATOM 564 C CA . VAL A 1 73 ? 10.157 -6.427 2.002 1.00 86.62 73 VAL A CA 1
ATOM 565 C C . VAL A 1 73 ? 10.659 -6.843 3.379 1.00 86.62 73 VAL A C 1
ATOM 567 O O . VAL A 1 73 ? 10.655 -8.025 3.714 1.00 86.62 73 VAL A O 1
ATOM 570 N N . ARG A 1 74 ? 11.099 -5.868 4.182 1.00 85.62 74 ARG A N 1
ATOM 571 C CA . ARG A 1 74 ? 11.581 -6.120 5.548 1.00 85.62 74 ARG A CA 1
ATOM 572 C C . ARG A 1 74 ? 10.432 -6.354 6.527 1.00 85.62 74 ARG A C 1
ATOM 574 O O . ARG A 1 74 ? 10.481 -7.293 7.315 1.00 85.62 74 ARG A O 1
ATOM 581 N N . SER A 1 75 ? 9.447 -5.467 6.510 1.00 85.88 75 SER A N 1
ATOM 582 C CA . SER A 1 75 ? 8.270 -5.510 7.373 1.00 85.88 75 SER A CA 1
ATOM 583 C C . SER A 1 75 ? 7.109 -4.796 6.695 1.00 85.88 75 SER A C 1
ATOM 585 O O . SER A 1 75 ? 7.310 -3.964 5.809 1.00 85.88 75 SER A O 1
ATOM 587 N N . VAL A 1 76 ? 5.899 -5.147 7.119 1.00 87.44 76 VAL A N 1
ATOM 588 C CA . VAL A 1 76 ? 4.667 -4.434 6.794 1.00 87.44 76 VAL A CA 1
ATOM 589 C C . VAL A 1 76 ? 3.966 -4.188 8.117 1.00 87.44 76 VAL A C 1
ATOM 591 O O . VAL A 1 76 ? 3.604 -5.142 8.802 1.00 87.44 76 VAL A O 1
ATOM 594 N N . ASP A 1 77 ? 3.800 -2.917 8.461 1.00 86.50 77 ASP A N 1
ATOM 595 C CA . ASP A 1 77 ? 3.112 -2.491 9.673 1.00 86.50 77 ASP A CA 1
ATOM 596 C C . ASP A 1 77 ? 1.759 -1.898 9.271 1.00 86.50 77 ASP A C 1
ATOM 598 O O . ASP A 1 77 ? 1.686 -1.018 8.411 1.00 86.50 77 ASP A O 1
ATOM 602 N N . MET A 1 78 ? 0.677 -2.410 9.860 1.00 85.12 78 MET A N 1
ATOM 603 C CA . MET A 1 78 ? -0.689 -1.974 9.570 1.00 85.12 78 MET A CA 1
ATOM 604 C C . MET A 1 78 ? -1.355 -1.472 10.844 1.00 85.12 78 MET A C 1
ATOM 606 O O . MET A 1 78 ? -1.382 -2.171 11.856 1.00 85.12 78 MET A O 1
ATOM 610 N N . TYR A 1 79 ? -1.923 -0.273 10.765 1.00 83.81 79 TYR A N 1
ATOM 611 C CA . TYR A 1 79 ? -2.630 0.375 11.861 1.00 83.81 79 TYR A CA 1
ATOM 612 C C . TYR A 1 79 ? -4.063 0.651 11.420 1.00 83.81 79 TYR A C 1
ATOM 614 O O . TYR A 1 79 ? -4.290 1.161 10.324 1.00 83.81 79 TYR A O 1
ATOM 622 N N . PHE A 1 80 ? -5.024 0.317 12.276 1.00 78.75 80 PHE A N 1
ATOM 623 C CA . PHE A 1 80 ? -6.440 0.537 12.016 1.00 78.75 80 PHE A CA 1
ATOM 624 C C . PHE A 1 80 ? -7.024 1.394 13.134 1.00 78.75 80 PHE A C 1
ATOM 626 O O . PHE A 1 80 ? -6.835 1.096 14.314 1.00 78.75 80 PHE A O 1
ATOM 633 N N . ASN A 1 81 ? -7.755 2.445 12.763 1.00 74.81 81 ASN A N 1
ATOM 634 C CA . ASN A 1 81 ? -8.521 3.241 13.714 1.00 74.81 81 ASN A CA 1
ATOM 635 C C . ASN A 1 81 ? -9.805 2.485 14.060 1.00 74.81 81 ASN A C 1
ATOM 637 O O . ASN A 1 81 ? -10.820 2.637 13.384 1.00 74.81 81 ASN A O 1
ATOM 641 N N . VAL A 1 82 ? -9.748 1.655 15.099 1.00 69.94 82 VAL A N 1
ATOM 642 C CA . VAL A 1 82 ? -10.923 0.970 15.646 1.00 69.94 82 VAL A CA 1
ATOM 643 C C . VAL A 1 82 ? -11.194 1.536 17.032 1.00 69.94 82 VAL A C 1
ATOM 645 O O . VAL A 1 82 ? -10.354 1.436 17.921 1.00 69.94 82 VAL A O 1
ATOM 648 N N . THR A 1 83 ? -12.356 2.160 17.210 1.00 72.88 83 THR A N 1
ATOM 649 C CA . THR A 1 83 ? -12.823 2.663 18.512 1.00 72.88 83 THR A CA 1
ATOM 650 C C . THR A 1 83 ? -13.996 1.860 19.065 1.00 72.88 83 THR A C 1
ATOM 652 O O . THR A 1 83 ? -14.326 2.022 20.235 1.00 72.88 83 THR A O 1
ATOM 655 N N . ASP A 1 84 ? -14.605 0.992 18.250 1.00 82.06 84 ASP A N 1
ATOM 656 C CA . ASP A 1 84 ? -15.693 0.107 18.661 1.00 82.06 84 ASP A CA 1
ATOM 657 C C 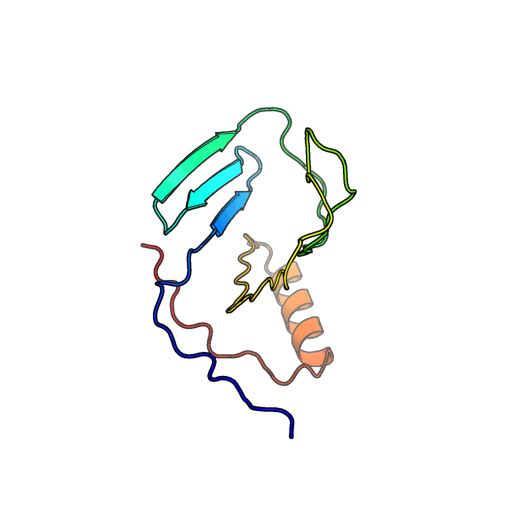. ASP A 1 84 ? -15.140 -1.072 19.486 1.00 82.06 84 ASP A C 1
ATOM 659 O O . ASP A 1 84 ? -14.414 -1.913 18.940 1.00 82.06 84 ASP A O 1
ATOM 663 N N . PRO A 1 85 ? -15.474 -1.167 20.787 1.00 83.50 85 PRO A N 1
ATOM 664 C CA . PRO A 1 85 ? -14.996 -2.244 21.646 1.00 83.50 85 PRO A CA 1
ATOM 665 C C . PRO A 1 85 ? -15.415 -3.639 21.169 1.00 83.50 85 PRO A C 1
ATOM 667 O O . PRO A 1 85 ? -14.649 -4.584 21.352 1.00 83.50 85 PRO A O 1
ATOM 670 N N . ALA A 1 86 ? -16.586 -3.774 20.539 1.00 86.19 86 ALA A N 1
ATOM 671 C CA . ALA A 1 86 ? -17.090 -5.065 20.078 1.00 86.19 86 ALA A CA 1
ATOM 672 C C . ALA A 1 86 ? -16.271 -5.593 18.890 1.00 86.19 86 ALA A C 1
ATOM 674 O O . ALA A 1 86 ? -15.882 -6.759 18.880 1.00 86.19 86 ALA A O 1
ATOM 675 N N . LEU A 1 87 ? -15.927 -4.721 17.933 1.00 80.12 87 LEU A N 1
ATOM 676 C CA . LEU A 1 87 ? -15.058 -5.083 16.804 1.00 80.12 87 LEU A CA 1
ATOM 677 C C . LEU A 1 87 ? -13.635 -5.424 17.265 1.00 80.12 87 LEU A C 1
ATOM 679 O O . LEU A 1 87 ? -12.999 -6.324 16.714 1.00 80.12 87 LEU A O 1
ATOM 683 N N . ILE A 1 88 ? -13.130 -4.725 18.289 1.00 81.25 88 ILE A N 1
ATOM 684 C CA . ILE A 1 88 ? -11.833 -5.040 18.902 1.00 81.25 88 ILE A CA 1
ATOM 685 C C . ILE A 1 88 ? -11.875 -6.430 19.541 1.00 81.25 88 ILE A C 1
ATOM 687 O O . ILE A 1 88 ? -10.958 -7.225 19.327 1.00 81.25 88 ILE A O 1
ATOM 691 N N . GLU A 1 89 ? -12.919 -6.734 20.311 1.00 85.38 89 GLU A N 1
ATOM 692 C CA . GLU A 1 89 ? -13.082 -8.033 20.964 1.00 85.38 89 GLU A CA 1
ATOM 693 C C . GLU A 1 89 ? -13.198 -9.171 19.938 1.00 85.38 89 GLU A C 1
ATOM 695 O O . GLU A 1 89 ? -12.481 -10.169 20.049 1.00 85.38 89 GLU A O 1
ATOM 700 N N . GLU A 1 90 ? -14.011 -8.999 18.893 1.00 84.25 90 GLU A N 1
ATOM 701 C CA . GLU A 1 90 ? -14.147 -9.969 17.800 1.00 84.25 90 GLU A CA 1
ATOM 702 C C . GLU A 1 90 ? -12.805 -10.225 17.099 1.00 84.25 90 GLU A C 1
ATOM 704 O O . GLU A 1 90 ? -12.400 -11.381 16.921 1.00 84.25 90 GLU A O 1
ATOM 709 N N . TRP A 1 91 ? -12.069 -9.161 16.760 1.00 79.81 91 TRP A N 1
ATOM 710 C CA . TRP A 1 91 ? -10.742 -9.280 16.157 1.00 79.81 91 TRP A CA 1
ATOM 711 C C . TRP A 1 91 ? -9.770 -10.032 17.075 1.00 79.81 91 TRP A C 1
ATOM 713 O O . TRP A 1 91 ? -9.077 -10.946 16.626 1.00 79.81 91 TRP A O 1
ATOM 723 N N . GLN A 1 92 ? -9.752 -9.718 18.374 1.00 80.88 92 GLN A N 1
ATOM 724 C CA . GLN A 1 92 ? -8.895 -10.402 19.346 1.00 80.88 92 GLN A CA 1
ATOM 725 C C . GLN A 1 92 ? -9.236 -11.891 19.483 1.00 80.88 92 GLN A C 1
ATOM 727 O O . GLN A 1 92 ? -8.327 -12.722 19.593 1.00 80.88 92 GLN A O 1
ATOM 732 N N . LEU A 1 93 ? -10.524 -12.240 19.488 1.00 83.56 93 LEU A N 1
ATOM 733 C CA . LEU A 1 93 ? -10.983 -13.629 19.521 1.00 83.56 93 LEU A CA 1
ATOM 734 C C . LEU A 1 93 ? -10.561 -14.379 18.253 1.00 83.56 93 LEU A C 1
ATOM 736 O O . LEU A 1 93 ? -9.996 -15.471 18.353 1.00 83.56 93 LEU A O 1
ATOM 740 N N . SER A 1 94 ? -10.750 -13.769 17.082 1.00 80.12 94 SER A N 1
ATOM 741 C CA . SER A 1 94 ? -10.324 -14.322 15.792 1.00 80.12 94 SER A CA 1
ATOM 742 C C . SER A 1 94 ? -8.807 -14.536 15.737 1.00 80.12 94 SER A C 1
ATOM 744 O O . SER A 1 94 ? -8.336 -15.623 15.390 1.00 80.12 94 SER A O 1
ATOM 746 N N . CYS A 1 95 ? -8.020 -13.557 16.195 1.00 75.94 95 CYS A N 1
ATOM 747 C CA . CYS A 1 95 ? -6.568 -13.689 16.304 1.00 75.94 95 CYS A CA 1
ATOM 748 C C . CYS A 1 95 ? -6.157 -14.865 17.197 1.00 75.94 95 CYS A C 1
ATOM 750 O O . CYS A 1 95 ? -5.307 -15.658 16.789 1.00 75.94 95 CYS A O 1
ATOM 752 N N . LYS A 1 96 ? -6.774 -15.029 18.376 1.00 80.50 96 LYS A N 1
ATOM 753 C CA . LYS A 1 96 ? -6.501 -16.168 19.274 1.00 80.50 96 LYS A CA 1
ATOM 754 C C . LYS A 1 96 ? -6.862 -17.511 18.630 1.00 80.50 96 LYS A C 1
ATOM 756 O O . LYS A 1 96 ? -6.108 -18.471 18.771 1.00 80.50 96 LYS A O 1
ATOM 761 N N . ALA A 1 97 ? -7.985 -17.575 17.915 1.00 82.75 97 ALA A N 1
ATOM 762 C CA . ALA A 1 97 ? -8.462 -18.789 17.253 1.00 82.75 97 ALA A CA 1
ATOM 763 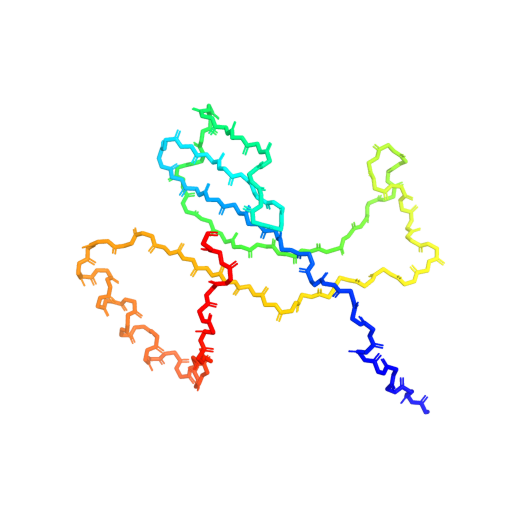C C . ALA A 1 97 ? -7.616 -19.187 16.031 1.00 82.75 97 ALA A C 1
ATOM 765 O O . ALA A 1 97 ? -7.509 -20.370 15.718 1.00 82.75 97 ALA A O 1
ATOM 766 N N . SER A 1 98 ? -6.981 -18.218 15.365 1.00 77.62 98 SER A N 1
ATOM 767 C CA . SER A 1 98 ? -6.206 -18.434 14.136 1.00 77.62 98 SER A CA 1
ATOM 768 C C . SER A 1 98 ? -4.942 -19.295 14.304 1.00 77.62 98 SER A C 1
ATOM 770 O O . SER A 1 98 ? -4.296 -19.618 13.310 1.00 77.62 98 SER A O 1
ATOM 772 N N . ALA A 1 99 ? -4.562 -19.648 15.541 1.00 69.19 99 ALA A N 1
ATOM 773 C CA . ALA A 1 99 ? -3.349 -20.399 15.893 1.00 69.19 99 ALA A CA 1
ATOM 774 C C . ALA A 1 99 ? -2.031 -19.808 15.335 1.00 69.19 99 ALA A C 1
ATOM 776 O O . ALA A 1 99 ? -0.975 -20.439 15.433 1.00 69.19 99 ALA A O 1
ATOM 777 N N . TYR A 1 100 ? -2.056 -18.581 14.796 1.00 63.25 100 TYR A N 1
ATOM 778 C CA . TYR A 1 100 ? -0.866 -17.846 14.384 1.00 63.25 100 TYR A CA 1
ATOM 779 C C . TYR A 1 100 ? -0.062 -17.468 15.628 1.00 63.25 100 TYR A C 1
ATOM 781 O O . TYR A 1 100 ? -0.322 -16.482 16.312 1.00 63.25 100 TYR A O 1
ATOM 789 N N . GLN A 1 101 ? 0.958 -18.267 15.919 1.00 55.25 101 GLN A N 1
ATOM 790 C CA . GLN A 1 101 ? 1.761 -18.184 17.139 1.00 55.25 101 GLN A CA 1
ATOM 791 C C . GLN A 1 101 ? 2.704 -16.965 17.198 1.00 55.25 101 GLN A C 1
ATOM 793 O O . GLN A 1 101 ? 3.543 -16.873 18.091 1.00 55.25 101 GLN A O 1
ATOM 798 N N . LYS A 1 102 ? 2.622 -16.039 16.235 1.00 53.28 102 LYS A N 1
ATOM 799 C CA . LYS A 1 102 ? 3.648 -15.017 16.016 1.00 53.28 102 LYS A CA 1
ATOM 800 C C . LYS A 1 102 ? 3.063 -13.612 15.913 1.00 53.28 102 LYS A C 1
ATOM 802 O O . LYS A 1 102 ? 3.094 -12.988 14.859 1.00 53.28 102 LYS A O 1
ATOM 807 N N . VAL A 1 103 ? 2.612 -13.082 17.047 1.00 57.94 103 VAL A N 1
ATOM 808 C CA . VAL A 1 103 ? 2.697 -11.635 17.273 1.00 57.94 103 VAL A CA 1
ATOM 809 C C . VAL A 1 103 ? 4.161 -11.364 17.613 1.00 57.94 103 VAL A C 1
ATOM 811 O O . VAL A 1 103 ? 4.605 -11.606 18.733 1.00 57.94 103 VAL A O 1
ATOM 814 N N . CYS A 1 104 ? 4.961 -10.959 16.626 1.00 47.34 104 CYS A N 1
ATOM 815 C CA . CYS A 1 104 ? 6.260 -10.369 16.938 1.00 47.34 104 CYS A CA 1
ATOM 816 C C . CYS A 1 104 ? 5.995 -9.115 17.777 1.00 47.34 104 CYS A C 1
ATOM 818 O O . CYS A 1 104 ? 5.088 -8.359 17.436 1.00 47.34 104 CYS A O 1
ATOM 820 N N . ASN A 1 105 ? 6.788 -8.869 18.825 1.00 52.59 105 ASN A N 1
ATOM 821 C CA . ASN A 1 105 ? 6.896 -7.531 19.403 1.00 52.59 105 ASN A CA 1
ATOM 822 C C . ASN A 1 105 ? 7.108 -6.555 18.242 1.00 52.59 105 ASN A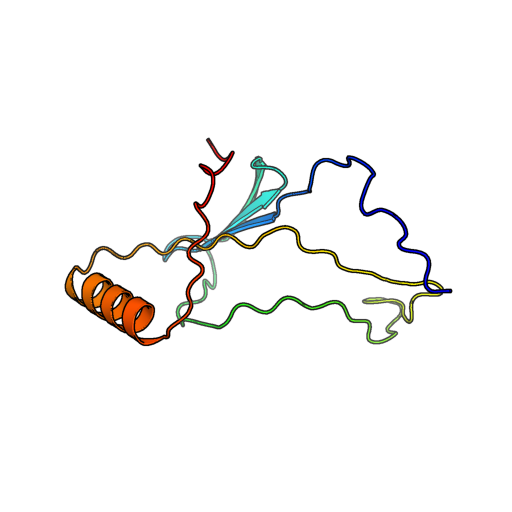 C 1
ATOM 824 O O . ASN A 1 105 ? 8.190 -6.553 17.654 1.00 52.59 105 ASN A O 1
ATOM 828 N N . VAL A 1 106 ? 6.079 -5.789 17.876 1.00 50.47 106 VAL A N 1
ATOM 829 C CA . VAL A 1 106 ? 6.211 -4.702 16.910 1.00 50.47 106 VAL A CA 1
ATOM 830 C C . VAL A 1 106 ? 7.099 -3.686 17.621 1.00 50.47 106 VAL A C 1
ATOM 832 O O . VAL A 1 106 ? 6.680 -3.148 18.651 1.00 50.47 106 VAL A O 1
ATOM 835 N N . PRO A 1 107 ? 8.358 -3.481 17.190 1.00 51.91 107 PRO A N 1
ATOM 836 C CA . PRO A 1 107 ? 9.176 -2.432 17.774 1.00 51.91 107 PRO A CA 1
ATOM 837 C C . PRO A 1 107 ? 8.412 -1.120 17.613 1.00 51.91 107 PRO A C 1
ATOM 839 O O . PRO A 1 107 ? 7.735 -0.940 16.601 1.00 51.91 107 PRO A O 1
ATOM 842 N N . ALA A 1 108 ? 8.513 -0.213 18.585 1.00 51.41 108 ALA A N 1
ATOM 843 C CA . ALA A 1 108 ? 7.898 1.102 18.452 1.00 51.41 108 ALA A CA 1
ATOM 844 C C . ALA A 1 108 ? 8.247 1.692 17.075 1.00 51.41 108 ALA A C 1
ATOM 846 O O . ALA A 1 108 ? 9.420 1.725 16.682 1.00 51.41 108 ALA A O 1
ATOM 847 N N . SER A 1 109 ? 7.219 2.088 16.323 1.00 50.44 109 SER A N 1
ATOM 848 C CA . SER A 1 109 ? 7.380 2.692 15.006 1.00 50.44 109 SER A CA 1
ATOM 849 C C . SER A 1 109 ? 8.322 3.885 15.123 1.00 50.44 109 SER A C 1
ATOM 851 O O . SER A 1 109 ? 8.093 4.767 15.948 1.00 50.44 109 SER A O 1
ATOM 853 N N . LYS A 1 110 ? 9.360 3.951 14.283 1.00 50.62 110 LYS A N 1
ATOM 854 C CA . LYS A 1 110 ? 10.273 5.108 14.193 1.00 50.62 110 LYS A CA 1
ATOM 855 C C . LYS A 1 110 ? 9.619 6.336 13.530 1.00 50.62 110 LYS A C 1
ATOM 857 O O . LYS A 1 110 ? 10.284 7.067 12.807 1.00 50.62 110 LYS A O 1
ATOM 862 N N . GLY A 1 111 ? 8.314 6.515 13.705 1.00 45.44 111 GLY A N 1
ATOM 863 C CA . GLY A 1 111 ? 7.535 7.592 13.109 1.00 45.44 111 GLY A CA 1
ATOM 864 C C . GLY A 1 111 ? 6.954 8.471 14.201 1.00 45.44 111 GLY A C 1
ATOM 865 O O . GLY A 1 111 ? 5.802 8.267 14.581 1.00 45.44 111 GLY A O 1
ATOM 866 N N . SER A 1 112 ? 7.777 9.397 14.690 1.00 37.44 112 SER A N 1
ATOM 867 C CA . SER A 1 112 ? 7.365 10.592 15.431 1.00 37.44 112 SER A CA 1
ATOM 868 C C . SER A 1 112 ? 7.559 11.805 14.537 1.00 37.44 112 SER A C 1
ATOM 870 O O . SER A 1 112 ? 8.609 11.838 13.856 1.00 37.44 112 SER A O 1
#

Radius of gyration: 18.91 Å; chains: 1; bounding box: 44×40×45 Å

pLDDT: mean 78.3, std 17.39, range [33.91, 97.25]

Sequence (112 aa):
MLRNRQLESHSPACSLRFDWSDSNVKYYVDGVGSISYTKNLPTAAGSILINNWSNGDIYWSAGPPLKDSILSVRSVDMYFNVTDPALIEEWQLSCKASAYQKVCNVPASKGS

Organism: NCBI:txid2528407

InterPro domains:
  IPR013320 Concanavalin A-like lectin/glucanase domain superfamily [SSF49899] (17-86)